Protein AF-A0A3D3DKR3-F1 (afdb_monomer_lite)

Foldseek 3Di:
DFDPAFLEEEEEEADPVVLVVVQVVQLVVLVVVCVVVDPPPLSVLANQAPDQEQEPPDDTDPSPVVPLVCLVHRYYYYYYLLQLLCLCVLNGPPDDNVCSVSSVLSLLASYEAEHEQVVSRPCSLLSVLVSQLVCVVVVVVHHHDYYYDYYHPDDPQVSSDDPSRHRPDPD

Secondary structure (DSSP, 8-state):
---SS-SEEEEEESSHHHHHHHHHHHHHHHHHHHHHSTT-HHHHHHHHH-SEEE-TT----HHHHTGGG-TTS-EEEEEEHHHHHHHHTT--TTS-GGGHHHHHHHHHSSEEEEE-SGGG-TTHHHHHHHHHHHHHHTTTT--S---EEE--SS--GGGG--SSSPPPP--

Sequence (171 aa):
PRHAWPRRLVYCLPLRTLVEQTQANVAAWLARIADECPGKAELNWLRERSPVILMGGEELEPAQRDWDLYPERPCIIIGTQDMLLSRALNRGYGMNRYRWPMHFGLLNNDALWVMDETQLMGVGVETSAQLDGFRHKASDSVVGSCPTWWMSATLEAERLATIDHPRPDPD

Structure (mmCIF, N/CA/C/O backbone):
data_AF-A0A3D3DKR3-F1
#
_entry.id   AF-A0A3D3DKR3-F1
#
loop_
_atom_site.group_PDB
_atom_site.id
_atom_site.type_symbol
_atom_site.label_atom_id
_atom_site.label_alt_id
_atom_site.label_comp_id
_atom_site.label_asym_id
_atom_site.label_entity_id
_atom_site.label_seq_id
_atom_site.pdbx_PDB_ins_code
_atom_site.Cartn_x
_atom_site.Cartn_y
_atom_site.Cartn_z
_atom_site.occupancy
_atom_site.B_iso_or_equiv
_atom_site.auth_seq_id
_atom_site.auth_comp_id
_atom_site.auth_asym_id
_atom_site.auth_atom_id
_atom_site.pdbx_PDB_model_num
ATOM 1 N N . PRO A 1 1 ? -13.227 -17.859 7.437 1.00 44.47 1 PRO A N 1
ATOM 2 C CA . PRO A 1 1 ? -13.773 -17.528 6.097 1.00 44.47 1 PRO A CA 1
ATOM 3 C C . PRO A 1 1 ? -12.806 -16.603 5.342 1.00 44.47 1 PRO A C 1
ATOM 5 O O . PRO A 1 1 ? -12.412 -15.579 5.893 1.00 44.47 1 PRO A O 1
ATOM 8 N N . ARG A 1 2 ? -12.363 -16.973 4.131 1.00 51.97 2 ARG A N 1
ATOM 9 C CA . ARG A 1 2 ? -11.664 -16.016 3.257 1.00 51.97 2 ARG A CA 1
ATOM 10 C C . ARG A 1 2 ? -12.716 -15.010 2.777 1.00 51.97 2 ARG A C 1
ATOM 12 O O . ARG A 1 2 ? -13.729 -15.428 2.223 1.00 51.97 2 ARG A O 1
ATOM 19 N N . HIS A 1 3 ? -12.536 -13.729 3.093 1.00 62.34 3 HIS A N 1
ATOM 20 C CA . HIS A 1 3 ? -13.397 -12.672 2.565 1.00 62.34 3 HIS A CA 1
ATOM 21 C C . HIS A 1 3 ? -13.146 -12.543 1.059 1.00 62.34 3 HIS A C 1
ATOM 23 O O . HIS A 1 3 ? -12.051 -12.850 0.595 1.00 62.34 3 HIS A O 1
ATOM 29 N N . ALA A 1 4 ? -14.157 -12.109 0.303 1.00 81.88 4 ALA A N 1
ATOM 30 C CA . ALA A 1 4 ? -14.024 -11.907 -1.142 1.00 81.88 4 ALA A CA 1
ATOM 31 C C . ALA A 1 4 ? -12.992 -10.819 -1.502 1.00 81.88 4 ALA A C 1
ATOM 33 O O . ALA A 1 4 ? -12.513 -10.789 -2.628 1.00 81.88 4 ALA A O 1
ATOM 34 N N . TRP A 1 5 ? -12.652 -9.952 -0.543 1.00 89.06 5 TRP A N 1
ATOM 35 C CA . TRP A 1 5 ? -11.737 -8.830 -0.717 1.00 89.06 5 TRP A CA 1
ATOM 36 C C . TRP A 1 5 ? -10.526 -8.928 0.219 1.00 89.06 5 TRP A C 1
ATOM 38 O O . TRP A 1 5 ? -10.687 -9.391 1.356 1.00 89.06 5 TRP A O 1
ATOM 48 N N . PRO A 1 6 ? -9.344 -8.461 -0.231 1.00 93.88 6 PRO A N 1
ATOM 49 C CA . PRO A 1 6 ? -8.156 -8.336 0.607 1.00 93.88 6 PRO A CA 1
ATOM 50 C C . PRO A 1 6 ? -8.377 -7.472 1.853 1.00 93.88 6 PRO A C 1
ATOM 52 O O . PRO A 1 6 ? -9.133 -6.501 1.820 1.00 93.88 6 PRO A O 1
ATOM 55 N N . ARG A 1 7 ? -7.665 -7.772 2.947 1.00 94.12 7 ARG A N 1
ATOM 56 C CA . ARG A 1 7 ? -7.712 -6.959 4.182 1.00 94.12 7 ARG A CA 1
ATOM 57 C C . ARG A 1 7 ? -7.028 -5.604 4.042 1.00 94.12 7 ARG A C 1
ATOM 59 O O . ARG A 1 7 ? -7.347 -4.681 4.792 1.00 94.12 7 ARG A O 1
ATOM 66 N N . ARG A 1 8 ? -6.056 -5.494 3.138 1.00 96.00 8 ARG A N 1
ATOM 67 C CA . ARG A 1 8 ? -5.296 -4.261 2.924 1.00 96.00 8 ARG A CA 1
ATOM 68 C C . ARG A 1 8 ? -5.646 -3.634 1.595 1.00 96.00 8 ARG A C 1
ATOM 70 O O . ARG A 1 8 ? -5.703 -4.326 0.586 1.00 96.00 8 ARG A O 1
ATOM 77 N N . LEU A 1 9 ? -5.804 -2.320 1.607 1.00 97.62 9 LEU A N 1
ATOM 78 C CA . LEU A 1 9 ? -5.866 -1.502 0.406 1.00 97.62 9 LEU A CA 1
ATOM 79 C C . LEU A 1 9 ? -4.614 -0.632 0.361 1.00 97.62 9 LEU A C 1
ATOM 81 O O . LEU A 1 9 ? -4.379 0.137 1.289 1.00 97.62 9 LEU A O 1
ATOM 85 N N . VAL A 1 10 ? -3.809 -0.776 -0.685 1.00 98.31 10 VAL A N 1
ATOM 86 C CA . VAL A 1 10 ? -2.527 -0.089 -0.847 1.00 98.31 10 VAL A CA 1
ATOM 87 C C . VAL A 1 10 ? -2.622 0.879 -2.022 1.00 98.31 10 VAL A C 1
ATOM 89 O O . VAL A 1 10 ? -2.606 0.449 -3.170 1.00 98.31 10 VAL A O 1
ATOM 92 N N . TYR A 1 11 ? -2.691 2.179 -1.742 1.00 98.06 11 TYR A N 1
ATOM 93 C CA . TYR A 1 11 ? -2.612 3.241 -2.744 1.00 98.06 11 TYR A CA 1
ATOM 94 C C . TYR A 1 11 ? -1.169 3.687 -2.938 1.00 98.06 11 TYR A C 1
ATOM 96 O O . TYR A 1 11 ? -0.562 4.306 -2.059 1.00 98.06 11 TYR A O 1
ATOM 104 N N . CYS A 1 12 ? -0.633 3.384 -4.112 1.00 98.00 12 CYS A N 1
ATOM 105 C CA . CYS A 1 12 ? 0.682 3.804 -4.546 1.00 98.00 12 CYS A CA 1
ATOM 106 C C . CYS A 1 12 ? 0.549 5.007 -5.474 1.00 98.00 12 CYS A C 1
ATOM 108 O O . CYS A 1 12 ? -0.101 4.917 -6.512 1.00 98.00 12 CYS A O 1
ATOM 110 N N . LEU A 1 13 ? 1.176 6.123 -5.098 1.00 97.06 13 LEU A N 1
ATOM 111 C CA . LEU A 1 13 ? 1.051 7.404 -5.791 1.00 97.06 13 LEU A CA 1
ATOM 112 C C . LEU A 1 13 ? 2.434 7.935 -6.215 1.00 97.06 13 LEU A C 1
ATOM 114 O O . LEU A 1 13 ? 3.426 7.735 -5.503 1.00 97.06 13 LEU A O 1
ATOM 118 N N . PRO A 1 14 ? 2.540 8.621 -7.367 1.00 94.62 14 PRO A N 1
ATOM 119 C CA . PRO A 1 14 ? 3.819 9.103 -7.888 1.00 94.62 14 PRO A CA 1
ATOM 120 C C . PRO A 1 14 ? 4.299 10.383 -7.195 1.00 94.62 14 PRO A C 1
ATOM 122 O O . PRO A 1 14 ? 5.500 10.648 -7.162 1.00 94.62 14 PRO A O 1
ATOM 125 N N . LEU A 1 15 ? 3.375 11.181 -6.647 1.00 94.06 15 LEU A N 1
ATOM 126 C CA . LEU A 1 15 ? 3.648 12.514 -6.111 1.00 94.06 15 LEU A CA 1
ATOM 127 C C . LEU A 1 15 ? 3.166 12.650 -4.667 1.00 94.06 15 LEU A C 1
ATOM 129 O O . LEU A 1 15 ? 2.093 12.173 -4.304 1.00 94.06 15 LEU A O 1
ATOM 133 N N . ARG A 1 16 ? 3.937 13.388 -3.865 1.00 93.94 16 ARG A N 1
ATOM 134 C CA . ARG A 1 16 ? 3.619 13.685 -2.459 1.00 93.94 16 ARG A CA 1
ATOM 135 C C . ARG A 1 16 ? 2.279 14.399 -2.284 1.00 93.94 16 ARG A C 1
ATOM 137 O O . ARG A 1 16 ? 1.495 14.038 -1.419 1.00 93.94 16 ARG A O 1
ATOM 144 N N . THR A 1 17 ? 1.998 15.378 -3.138 1.00 94.56 17 THR A N 1
ATOM 145 C CA . THR A 1 17 ? 0.751 16.154 -3.084 1.00 94.56 17 THR A CA 1
ATOM 146 C C . THR A 1 17 ? -0.481 15.275 -3.293 1.00 94.56 17 THR A C 1
ATOM 148 O O . THR A 1 17 ? -1.506 15.496 -2.657 1.00 94.56 17 THR A O 1
ATOM 151 N N . LEU A 1 18 ? -0.377 14.243 -4.138 1.00 95.19 18 LEU A N 1
ATOM 152 C CA . LEU A 1 18 ? -1.454 13.275 -4.337 1.00 95.19 18 LEU A CA 1
ATOM 153 C C . LEU A 1 18 ? -1.640 12.380 -3.107 1.00 95.19 18 LEU A C 1
ATOM 155 O O . LEU A 1 18 ? -2.776 12.063 -2.758 1.00 95.19 18 LEU A O 1
ATOM 159 N N . VAL A 1 19 ? -0.552 11.999 -2.426 1.00 95.88 19 VAL A N 1
ATOM 160 C CA . VAL A 1 19 ? -0.619 11.249 -1.157 1.00 95.88 19 VAL A CA 1
ATOM 161 C C . VAL A 1 19 ? -1.399 12.044 -0.115 1.00 95.88 19 VAL A C 1
ATOM 163 O O . VAL A 1 19 ? -2.362 11.523 0.440 1.00 95.88 19 VAL A O 1
ATOM 166 N N . GLU A 1 20 ? -1.042 13.311 0.091 1.00 95.19 20 GLU A N 1
ATOM 167 C CA . GLU A 1 20 ? -1.689 14.202 1.066 1.00 95.19 20 GLU A CA 1
ATOM 168 C C . GLU A 1 20 ? -3.183 14.407 0.752 1.00 95.19 20 GLU A C 1
ATOM 170 O O . GLU A 1 20 ? -4.040 14.325 1.636 1.00 95.19 20 GLU A O 1
ATOM 175 N N . GLN A 1 21 ? -3.527 14.611 -0.523 1.00 96.25 21 GLN A N 1
ATOM 176 C CA . GLN A 1 21 ? -4.920 14.735 -0.963 1.00 96.25 21 GLN A CA 1
ATOM 177 C C . GLN A 1 21 ? -5.713 13.441 -0.743 1.00 96.25 21 GLN A C 1
ATOM 179 O O . GLN A 1 21 ? -6.831 13.470 -0.222 1.00 96.25 21 GLN A O 1
ATOM 184 N N . THR A 1 22 ? -5.133 12.296 -1.107 1.00 96.88 22 THR A N 1
ATOM 185 C CA . THR A 1 22 ? -5.777 10.985 -0.948 1.00 96.88 22 THR A CA 1
ATOM 186 C C . THR A 1 22 ? -5.960 10.652 0.529 1.00 96.88 22 THR A C 1
ATOM 188 O O . THR A 1 22 ? -7.032 10.198 0.925 1.00 96.88 22 THR A O 1
ATOM 191 N N . GLN A 1 23 ? -4.967 10.953 1.369 1.00 96.25 23 GLN A N 1
ATOM 192 C CA . GLN A 1 23 ? -5.059 10.841 2.822 1.00 96.25 23 GLN A CA 1
ATOM 193 C C . GLN A 1 23 ? -6.234 11.644 3.377 1.00 96.25 23 GLN A C 1
ATOM 195 O O . GLN A 1 23 ? -7.050 11.087 4.113 1.00 96.25 23 GLN A O 1
ATOM 200 N N . ALA A 1 24 ? -6.331 12.930 3.026 1.00 96.88 24 ALA A N 1
ATOM 201 C CA . ALA A 1 24 ? -7.388 13.805 3.521 1.00 96.88 24 ALA A CA 1
ATOM 202 C C . ALA A 1 24 ? -8.781 13.283 3.135 1.00 96.88 24 ALA A C 1
ATOM 204 O O . ALA A 1 24 ? -9.683 13.225 3.975 1.00 96.88 24 ALA A O 1
ATOM 205 N N . ASN A 1 25 ? -8.940 12.835 1.887 1.00 98.06 25 ASN A N 1
ATOM 206 C CA . ASN A 1 25 ? -10.191 12.265 1.395 1.00 98.06 25 ASN A CA 1
ATOM 207 C C . ASN A 1 25 ? -10.552 10.962 2.119 1.00 98.06 25 ASN A C 1
ATOM 209 O O . ASN A 1 25 ? -11.661 10.839 2.637 1.00 98.06 25 ASN A O 1
ATOM 213 N N . VAL A 1 26 ? -9.616 10.013 2.214 1.00 97.81 26 VAL A N 1
ATOM 214 C CA . VAL A 1 26 ? -9.853 8.718 2.867 1.00 97.81 26 VAL A CA 1
ATOM 215 C C . VAL A 1 26 ? -10.175 8.898 4.349 1.00 97.81 26 VAL A C 1
ATOM 217 O O . VAL A 1 26 ? -11.126 8.288 4.833 1.00 97.81 26 VAL A O 1
ATOM 220 N N . ALA A 1 27 ? -9.451 9.761 5.066 1.00 96.69 27 ALA A N 1
ATOM 221 C CA . ALA A 1 27 ? -9.742 10.056 6.468 1.00 96.69 27 ALA A CA 1
ATOM 222 C C . ALA A 1 27 ? -11.155 10.641 6.644 1.00 96.69 27 ALA A C 1
ATOM 224 O O . ALA A 1 27 ? -11.910 10.198 7.512 1.00 96.69 27 ALA A O 1
ATOM 225 N N . ALA A 1 28 ? -11.551 11.582 5.778 1.00 98.12 28 ALA A N 1
ATOM 226 C CA . ALA A 1 28 ? -12.893 12.158 5.798 1.00 98.12 28 ALA A CA 1
ATOM 227 C C . ALA A 1 28 ? -13.983 11.116 5.497 1.00 98.12 28 ALA A C 1
ATOM 229 O O . ALA A 1 28 ? -15.032 11.117 6.144 1.00 98.12 28 ALA A O 1
ATOM 230 N N . TRP A 1 29 ? -13.752 10.212 4.542 1.00 98.06 29 TRP A N 1
ATOM 231 C CA . TRP A 1 29 ? -14.697 9.143 4.213 1.00 98.06 29 TRP A CA 1
ATOM 232 C C . TRP A 1 29 ? -14.833 8.126 5.344 1.00 98.06 29 TRP A C 1
ATOM 234 O O . TRP A 1 29 ? -15.955 7.758 5.686 1.00 98.06 29 TRP A O 1
ATOM 244 N N . LEU A 1 30 ? -13.721 7.717 5.962 1.00 97.38 30 LEU A N 1
ATOM 245 C CA . LEU A 1 30 ? -13.723 6.793 7.098 1.00 97.38 30 LEU A CA 1
ATOM 246 C C . LEU A 1 30 ? -14.462 7.373 8.308 1.00 97.38 30 LEU A C 1
ATOM 248 O O . LEU A 1 30 ? -15.216 6.652 8.958 1.00 97.38 30 LEU A O 1
ATOM 252 N N . ALA A 1 31 ? -14.290 8.667 8.592 1.00 96.75 31 ALA A N 1
ATOM 253 C CA . ALA A 1 31 ? -15.043 9.337 9.649 1.00 96.75 31 ALA A CA 1
ATOM 254 C C . ALA A 1 31 ? -16.552 9.315 9.357 1.00 96.75 31 ALA A C 1
ATOM 256 O O . ALA A 1 31 ? -17.327 8.818 10.170 1.00 96.75 31 ALA A O 1
ATOM 257 N N . ARG A 1 32 ? -16.958 9.757 8.158 1.00 97.62 32 ARG A N 1
ATOM 258 C CA . ARG A 1 32 ? -18.375 9.815 7.764 1.00 97.62 32 ARG A CA 1
ATOM 259 C C . ARG A 1 32 ? -19.049 8.448 7.787 1.00 97.62 32 ARG A C 1
ATOM 261 O O . ARG A 1 32 ? -20.118 8.311 8.369 1.00 97.62 32 ARG A O 1
ATOM 268 N N . ILE A 1 33 ? -18.424 7.426 7.200 1.00 97.06 33 ILE A N 1
ATOM 269 C CA . ILE A 1 33 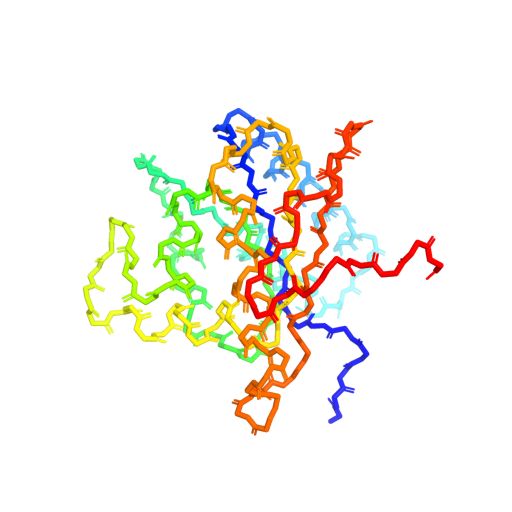? -19.033 6.091 7.143 1.00 97.06 33 ILE A CA 1
ATOM 270 C C . ILE A 1 33 ? -19.124 5.445 8.531 1.00 97.06 33 ILE A C 1
ATOM 272 O O . ILE A 1 33 ? -20.080 4.724 8.803 1.00 97.06 33 ILE A O 1
ATOM 276 N N . ALA A 1 34 ? -18.163 5.705 9.425 1.00 96.50 34 ALA A N 1
ATOM 277 C CA . ALA A 1 34 ? -18.221 5.221 10.802 1.00 96.50 34 ALA A CA 1
ATOM 278 C C . ALA A 1 34 ? -19.351 5.896 11.598 1.00 96.50 34 ALA A C 1
ATOM 280 O O . ALA A 1 34 ? -20.026 5.222 12.378 1.00 96.50 34 ALA A O 1
ATOM 281 N N . ASP A 1 35 ? -19.584 7.191 11.368 1.00 96.00 35 ASP A N 1
ATOM 282 C CA . ASP A 1 35 ? -20.671 7.944 12.000 1.00 96.00 35 ASP A CA 1
ATOM 283 C C . ASP A 1 35 ? -22.051 7.512 11.470 1.00 96.00 35 ASP A C 1
ATOM 285 O O . ASP A 1 35 ? -22.994 7.362 12.247 1.00 96.00 35 ASP A O 1
ATOM 289 N N . GLU A 1 36 ? -22.171 7.248 10.164 1.00 97.06 36 GLU A N 1
ATOM 290 C CA . GLU A 1 36 ? -23.406 6.758 9.532 1.00 97.06 36 GLU A CA 1
ATOM 291 C C . GLU A 1 36 ? -23.717 5.290 9.876 1.00 97.06 36 GLU A C 1
ATOM 293 O O . GLU A 1 36 ? -24.881 4.886 9.900 1.00 97.06 36 GLU A O 1
ATOM 298 N N . CYS A 1 37 ? -22.691 4.483 10.164 1.00 95.38 37 CYS A N 1
ATOM 299 C CA . CYS A 1 37 ? -22.813 3.064 10.503 1.00 95.38 37 CYS A CA 1
ATOM 300 C C . CYS A 1 37 ? -22.296 2.762 11.925 1.00 95.38 37 CYS A C 1
ATOM 302 O O . CYS A 1 37 ? -21.321 2.010 12.083 1.00 95.38 37 CYS A O 1
ATOM 304 N N . PRO A 1 38 ? -22.949 3.284 12.982 1.00 93.00 38 PRO A N 1
ATOM 305 C CA . PRO A 1 38 ? -22.475 3.119 14.350 1.00 93.00 38 PRO A CA 1
ATOM 306 C C . PRO A 1 38 ? -22.461 1.644 14.784 1.00 93.00 38 PRO A C 1
ATOM 308 O O . PRO A 1 38 ? -23.246 0.812 14.328 1.00 93.00 38 PRO A O 1
ATOM 311 N N . GLY A 1 39 ? -21.548 1.306 15.699 1.00 91.38 39 GLY A N 1
ATOM 312 C CA . GLY A 1 39 ? -21.414 -0.048 16.258 1.00 91.38 39 GLY A CA 1
ATOM 313 C C . GLY A 1 39 ? -20.630 -1.040 15.388 1.00 91.38 39 GLY A C 1
ATOM 314 O O . GLY A 1 39 ? -20.463 -2.198 15.773 1.00 91.38 39 GLY A O 1
ATOM 315 N N . LYS A 1 40 ? -20.099 -0.614 14.235 1.00 94.25 40 LYS A N 1
ATOM 316 C CA . LYS A 1 40 ? -19.219 -1.434 13.390 1.00 94.25 40 LYS A CA 1
ATOM 317 C C . LYS A 1 40 ? -17.766 -1.342 13.868 1.00 94.25 40 LYS A C 1
ATOM 319 O O . LYS A 1 40 ? -17.046 -0.408 13.531 1.00 94.25 40 LYS A O 1
ATOM 324 N N . ALA A 1 41 ? -17.322 -2.347 14.626 1.00 93.81 41 ALA A N 1
ATOM 325 C CA . ALA A 1 41 ? -15.981 -2.380 15.222 1.00 93.81 41 ALA A CA 1
ATOM 326 C C . ALA A 1 41 ? -14.835 -2.208 14.202 1.00 93.81 41 ALA A C 1
ATOM 328 O O . ALA A 1 41 ? -13.862 -1.521 14.494 1.00 93.81 41 ALA A O 1
ATOM 329 N N . GLU A 1 42 ? -14.951 -2.790 13.004 1.00 93.00 42 GLU A N 1
ATOM 330 C CA . GLU A 1 42 ? -13.932 -2.647 11.952 1.00 93.00 42 GLU A CA 1
ATOM 331 C C . GLU A 1 42 ? -13.890 -1.243 11.337 1.00 93.00 42 GLU A C 1
ATOM 333 O O . GLU A 1 42 ? -12.807 -0.760 11.019 1.00 93.00 42 GLU A O 1
ATOM 338 N N . LEU A 1 43 ? -15.032 -0.555 11.217 1.00 94.94 43 LEU A N 1
ATOM 339 C CA . LEU A 1 43 ? -15.053 0.833 10.740 1.00 94.94 43 LEU A CA 1
ATOM 340 C C . LEU A 1 43 ? -14.427 1.776 11.768 1.00 94.94 43 LEU A C 1
ATOM 342 O O . LEU A 1 43 ? -13.635 2.636 11.397 1.00 94.94 43 LEU A O 1
ATOM 346 N N . ASN A 1 44 ? -14.705 1.566 13.059 1.00 95.06 44 ASN A N 1
ATOM 347 C CA . ASN A 1 44 ? -14.045 2.316 14.132 1.00 95.06 44 ASN A CA 1
ATOM 348 C C . ASN A 1 44 ? -12.531 2.077 14.132 1.00 95.06 44 ASN A C 1
ATOM 350 O O . ASN A 1 44 ? -11.761 3.029 14.223 1.00 95.06 44 ASN A O 1
ATOM 354 N N . TRP A 1 45 ? -12.107 0.821 13.956 1.00 95.12 45 TRP A N 1
ATOM 355 C CA . TRP A 1 45 ? -10.695 0.472 13.817 1.00 95.12 45 TRP A CA 1
ATOM 356 C C . TRP A 1 45 ? -10.030 1.215 12.654 1.00 95.12 45 TRP A C 1
ATOM 358 O O . TRP A 1 45 ? -8.980 1.829 12.834 1.00 95.12 45 TRP A O 1
ATOM 368 N N . LEU A 1 46 ? -10.645 1.180 11.467 1.00 95.88 46 LEU A N 1
ATOM 369 C CA . LEU A 1 46 ? -10.128 1.877 10.292 1.00 95.88 46 LEU A CA 1
ATOM 370 C C . LEU A 1 46 ? -10.075 3.387 10.520 1.00 95.88 46 LEU A C 1
ATOM 372 O O . LEU A 1 46 ? -9.048 3.989 10.244 1.00 95.88 46 LEU A O 1
ATOM 376 N N . ARG A 1 47 ? -11.122 3.996 11.081 1.00 95.25 47 ARG A N 1
ATOM 377 C CA . ARG A 1 47 ? -11.141 5.430 11.408 1.00 95.25 47 ARG A CA 1
ATOM 378 C C . ARG A 1 47 ? -9.986 5.842 12.328 1.00 95.25 47 ARG A C 1
ATOM 380 O O . ARG A 1 47 ? -9.458 6.936 12.186 1.00 95.25 47 ARG A O 1
ATOM 387 N N . GLU A 1 48 ? -9.612 4.993 13.281 1.00 93.50 48 GLU A N 1
ATOM 388 C CA . GLU A 1 48 ? -8.585 5.305 14.285 1.00 93.50 48 GLU A CA 1
ATOM 389 C C . GLU A 1 48 ? -7.153 5.024 13.812 1.00 93.50 48 GLU A C 1
ATOM 391 O O . GLU A 1 48 ? -6.205 5.597 14.349 1.00 93.50 48 GLU A O 1
ATOM 396 N N . ARG A 1 49 ? -6.970 4.119 12.843 1.00 94.50 49 ARG A N 1
ATOM 397 C CA . ARG A 1 49 ? -5.642 3.612 12.448 1.00 94.50 49 ARG A CA 1
ATOM 398 C C . ARG A 1 49 ? -5.347 3.694 10.956 1.00 94.50 49 ARG A C 1
ATOM 400 O O . ARG A 1 49 ? -4.264 3.304 10.531 1.00 94.50 49 ARG A O 1
ATOM 407 N N . SER A 1 50 ? -6.287 4.164 10.149 1.00 95.12 50 SER A N 1
ATOM 408 C CA . SER A 1 50 ? -6.148 4.343 8.707 1.00 95.12 50 SER A CA 1
ATOM 409 C C . SER A 1 50 ? -6.628 5.741 8.287 1.00 95.12 50 SER A C 1
ATOM 411 O O . SER A 1 50 ? -7.508 6.308 8.929 1.00 95.12 50 SER A O 1
ATOM 413 N N . PRO A 1 51 ? -6.077 6.308 7.203 1.00 95.69 51 PRO A N 1
ATOM 414 C CA . PRO A 1 51 ? -5.010 5.743 6.378 1.00 95.69 51 PRO A CA 1
ATOM 415 C C . PRO A 1 51 ? -3.637 5.787 7.070 1.00 95.69 51 PRO A C 1
ATOM 417 O O . PRO A 1 51 ? -3.357 6.685 7.857 1.00 95.69 51 PRO A O 1
ATOM 420 N N . VAL A 1 52 ? -2.782 4.809 6.779 1.00 96.19 52 VAL A N 1
ATOM 421 C CA . VAL A 1 52 ? -1.362 4.796 7.158 1.00 96.19 52 VAL A CA 1
ATOM 422 C C . VAL A 1 52 ? -0.559 5.397 6.018 1.00 96.19 52 VAL A C 1
ATOM 424 O O . VAL A 1 52 ? -0.647 4.900 4.895 1.00 96.19 52 VAL A O 1
ATOM 427 N N . ILE A 1 53 ? 0.245 6.419 6.301 1.00 95.69 53 ILE A N 1
ATOM 428 C CA . ILE A 1 53 ? 1.022 7.120 5.277 1.00 95.69 53 ILE A CA 1
ATOM 429 C C . ILE A 1 53 ? 2.479 6.661 5.230 1.00 95.69 53 ILE A C 1
ATOM 431 O O . ILE A 1 53 ? 3.237 6.775 6.189 1.00 95.69 53 ILE A O 1
ATOM 435 N N . LEU A 1 54 ? 2.894 6.122 4.087 1.00 94.00 54 LEU A N 1
ATOM 436 C CA . LEU A 1 54 ? 4.274 5.731 3.825 1.00 94.00 54 LEU A CA 1
ATOM 437 C C . LEU A 1 54 ? 4.883 6.701 2.814 1.00 94.00 54 LEU A C 1
ATOM 439 O O . LEU A 1 54 ? 4.936 6.425 1.617 1.00 94.00 54 LEU A O 1
ATOM 443 N N . MET A 1 55 ? 5.358 7.839 3.309 1.00 91.44 55 MET A N 1
ATOM 444 C CA . MET A 1 55 ? 6.004 8.881 2.516 1.00 91.44 55 MET A CA 1
ATOM 445 C C . MET A 1 55 ? 7.289 9.346 3.218 1.00 91.44 55 MET A C 1
ATOM 447 O O . MET A 1 55 ? 7.352 9.438 4.442 1.00 91.44 55 MET A O 1
ATOM 451 N N . GLY A 1 56 ? 8.363 9.585 2.459 1.00 83.38 56 GLY A N 1
ATOM 452 C CA . GLY A 1 56 ? 9.652 9.977 3.041 1.00 83.38 56 GLY A CA 1
ATOM 453 C C . GLY A 1 56 ? 9.565 11.295 3.822 1.00 83.38 56 GLY A C 1
ATOM 454 O O . GLY A 1 56 ? 8.916 12.235 3.375 1.00 83.38 56 GLY A O 1
ATOM 455 N N . GLY A 1 57 ? 10.229 11.386 4.976 1.00 78.06 57 GLY A N 1
ATOM 456 C CA . GLY A 1 57 ? 10.249 12.609 5.792 1.00 78.06 57 GLY A CA 1
ATOM 457 C C . GLY A 1 57 ? 8.937 12.938 6.510 1.00 78.06 57 GLY A C 1
ATOM 458 O O . GLY A 1 57 ? 8.844 14.003 7.109 1.00 78.06 57 GLY A O 1
ATOM 459 N N . GLU A 1 58 ? 7.940 12.055 6.457 1.00 75.50 58 GLU A N 1
ATOM 460 C CA . GLU A 1 58 ? 6.720 12.176 7.249 1.00 75.50 58 GLU A CA 1
ATOM 461 C C . GLU A 1 58 ? 6.849 11.379 8.550 1.00 75.50 58 GLU A C 1
ATOM 463 O O . GLU A 1 58 ? 7.270 10.217 8.551 1.00 75.50 58 GLU A O 1
ATOM 468 N N . GLU A 1 59 ? 6.495 12.012 9.667 1.00 68.81 59 GLU A N 1
ATOM 469 C CA . GLU A 1 59 ? 6.354 11.331 10.948 1.00 68.81 59 GLU A CA 1
ATOM 470 C C . GLU A 1 59 ? 4.918 10.839 11.089 1.00 68.81 59 GLU A C 1
ATOM 472 O O . GLU A 1 59 ? 3.974 11.620 11.143 1.00 68.81 59 GLU A O 1
ATOM 477 N N . LEU A 1 60 ? 4.759 9.520 11.141 1.00 71.81 60 LEU A N 1
ATOM 478 C CA . LEU A 1 60 ? 3.470 8.902 11.413 1.00 71.81 60 LEU A CA 1
ATOM 479 C C . LEU A 1 60 ? 3.078 9.078 12.879 1.00 71.81 60 LEU A C 1
ATOM 481 O O . LEU A 1 60 ? 3.907 8.886 13.777 1.00 71.81 60 LEU A O 1
ATOM 485 N N . GLU A 1 61 ? 1.785 9.293 13.118 1.00 72.31 61 GLU A N 1
ATOM 486 C CA . GLU A 1 61 ? 1.226 9.226 14.464 1.00 72.31 61 GLU A CA 1
ATOM 487 C C . GLU A 1 61 ? 1.476 7.839 15.084 1.00 72.31 61 GLU A C 1
ATOM 489 O O . GLU A 1 61 ? 1.444 6.822 14.374 1.00 72.31 61 GLU A O 1
ATOM 494 N N . PRO A 1 62 ? 1.681 7.738 16.412 1.00 69.12 62 PRO A N 1
ATOM 495 C CA . PRO A 1 62 ? 1.970 6.467 17.078 1.00 69.12 62 PRO A CA 1
ATOM 496 C C . PRO A 1 62 ? 0.972 5.351 16.737 1.00 69.12 62 PRO A C 1
ATOM 498 O O . PRO A 1 62 ? 1.368 4.206 16.537 1.00 69.12 62 PRO A O 1
ATOM 501 N N . ALA A 1 63 ? -0.314 5.687 16.596 1.00 67.69 63 ALA A N 1
ATOM 502 C CA . ALA A 1 63 ? -1.365 4.727 16.262 1.00 67.69 63 ALA A CA 1
ATOM 503 C C . ALA A 1 63 ? -1.237 4.122 14.848 1.00 67.69 63 ALA A C 1
ATOM 505 O O . ALA A 1 63 ? -1.656 2.980 14.640 1.00 67.69 63 ALA A O 1
ATOM 506 N N . GLN A 1 64 ? -0.650 4.866 13.903 1.00 77.00 64 GLN A N 1
ATOM 507 C CA . GLN A 1 64 ? -0.456 4.481 12.499 1.00 77.00 64 GLN A CA 1
ATOM 508 C C . GLN A 1 64 ? 0.918 3.836 12.252 1.00 77.00 64 GLN A C 1
ATOM 510 O O . GLN A 1 64 ? 1.075 3.047 11.320 1.00 77.00 64 GLN A O 1
ATOM 515 N N . ARG A 1 65 ? 1.918 4.129 13.097 1.00 78.62 65 ARG A N 1
ATOM 516 C CA . ARG A 1 65 ? 3.284 3.568 13.005 1.00 78.62 65 ARG A CA 1
ATOM 517 C C . ARG A 1 65 ? 3.344 2.048 13.117 1.00 78.62 65 ARG A C 1
ATOM 519 O O . ARG A 1 65 ? 4.226 1.428 12.525 1.00 78.62 65 ARG A O 1
ATOM 526 N N . ASP A 1 66 ? 2.413 1.476 13.865 1.00 84.69 66 ASP A N 1
ATOM 527 C CA . ASP A 1 66 ? 2.423 0.073 14.277 1.00 84.69 66 ASP A CA 1
ATOM 528 C C . ASP A 1 66 ? 1.356 -0.757 13.547 1.00 84.69 66 ASP A C 1
ATOM 530 O O . ASP A 1 66 ? 0.811 -1.726 14.075 1.00 84.69 66 ASP A O 1
ATOM 534 N N . TRP A 1 67 ? 1.030 -0.371 12.313 1.00 90.31 67 TRP A N 1
ATOM 535 C CA . TRP A 1 67 ? 0.068 -1.088 11.473 1.00 90.31 67 TRP A CA 1
ATOM 536 C C . TRP A 1 67 ? 0.479 -2.542 11.187 1.00 90.31 67 TRP A C 1
ATOM 538 O O . TRP A 1 67 ? -0.377 -3.404 10.993 1.00 90.31 67 TRP A O 1
ATOM 548 N N . ASP A 1 68 ? 1.782 -2.825 11.177 1.00 91.56 68 ASP A N 1
ATOM 549 C CA . ASP A 1 68 ? 2.355 -4.157 10.974 1.00 91.56 68 ASP A CA 1
ATOM 550 C C . ASP A 1 68 ? 2.254 -5.059 12.217 1.00 91.56 68 ASP A C 1
ATOM 552 O O . ASP A 1 68 ? 2.463 -6.267 12.098 1.00 91.56 68 ASP A O 1
ATOM 556 N N . LEU A 1 69 ? 1.888 -4.511 13.385 1.00 93.25 69 LEU A N 1
ATOM 557 C CA . LEU A 1 69 ? 1.612 -5.291 14.598 1.00 93.25 69 LEU A CA 1
ATOM 558 C C . LEU A 1 69 ? 0.244 -5.982 14.572 1.00 93.25 69 LEU A C 1
ATOM 560 O O . LEU A 1 69 ? 0.021 -6.897 15.361 1.00 93.25 69 LEU A O 1
ATOM 564 N N . TYR A 1 70 ? -0.656 -5.563 13.679 1.00 93.62 70 TYR A N 1
ATOM 565 C CA . TYR A 1 70 ? -2.027 -6.075 13.592 1.00 93.62 70 TYR A CA 1
ATOM 566 C C . TYR A 1 70 ? -2.309 -6.676 12.207 1.00 93.62 70 TYR A C 1
ATOM 568 O O . TYR A 1 70 ? -3.153 -6.169 11.457 1.00 93.62 70 TYR A O 1
ATOM 576 N N . PRO A 1 71 ? -1.587 -7.745 11.813 1.00 92.56 71 PRO A N 1
ATOM 577 C CA . PRO A 1 71 ? -1.704 -8.344 10.490 1.00 92.56 71 PRO A CA 1
ATOM 578 C C . PRO A 1 71 ? -3.109 -8.896 10.179 1.00 92.56 71 PRO A C 1
ATOM 580 O O . PRO A 1 71 ? -3.489 -9.028 9.014 1.00 92.56 71 PRO A O 1
ATOM 583 N N . GLU A 1 72 ? -3.891 -9.207 11.204 1.00 92.31 72 GLU A N 1
ATOM 584 C CA . GLU A 1 72 ? -5.248 -9.734 11.116 1.00 92.31 72 GLU A CA 1
ATOM 585 C C . GLU A 1 72 ? -6.322 -8.662 10.879 1.00 92.31 72 GLU A C 1
ATOM 587 O O . GLU A 1 72 ? -7.456 -9.005 10.535 1.00 92.31 72 GLU A O 1
ATOM 592 N N . ARG A 1 73 ? -5.985 -7.379 11.066 1.00 94.12 73 ARG A N 1
ATOM 593 C CA . ARG A 1 73 ? -6.924 -6.256 10.977 1.00 94.12 73 ARG A CA 1
ATOM 594 C C . ARG A 1 73 ? -6.886 -5.581 9.603 1.00 94.12 73 ARG A C 1
ATOM 596 O O . ARG A 1 73 ? -5.829 -5.558 8.966 1.00 94.12 73 ARG A O 1
ATOM 603 N N . PRO A 1 74 ? -8.014 -5.009 9.141 1.00 94.88 74 PRO A N 1
ATOM 604 C CA . PRO A 1 74 ? -8.031 -4.263 7.894 1.00 94.88 74 PRO A CA 1
ATOM 605 C C . PRO A 1 74 ? -7.222 -2.967 8.023 1.00 94.88 74 PRO A C 1
ATOM 607 O O . PRO A 1 74 ? -7.127 -2.385 9.109 1.00 94.88 74 PRO A O 1
ATOM 610 N N . CYS A 1 75 ? -6.629 -2.522 6.915 1.00 96.19 75 CYS A N 1
ATOM 611 C CA . CYS A 1 75 ? -5.806 -1.314 6.886 1.00 96.19 75 CYS A CA 1
ATOM 612 C C . CYS A 1 75 ? -5.801 -0.677 5.491 1.00 96.19 75 CYS A C 1
ATOM 614 O O . CYS A 1 75 ? -5.658 -1.379 4.488 1.00 96.19 75 CYS A O 1
ATOM 616 N N . ILE A 1 76 ? -5.913 0.651 5.430 1.00 97.75 76 ILE A N 1
ATOM 617 C CA . ILE A 1 76 ? -5.677 1.420 4.203 1.00 97.75 76 ILE A CA 1
ATOM 618 C C . ILE A 1 76 ? -4.295 2.058 4.310 1.00 97.75 76 ILE A C 1
ATOM 620 O O . ILE A 1 76 ? -4.031 2.814 5.241 1.00 97.75 76 ILE A O 1
ATOM 624 N N . ILE A 1 77 ? -3.419 1.751 3.361 1.00 97.81 77 ILE A N 1
ATOM 625 C CA . ILE A 1 77 ? -2.043 2.236 3.288 1.00 97.81 77 ILE A CA 1
ATOM 626 C C . ILE A 1 77 ? -1.941 3.129 2.057 1.00 97.81 77 ILE A C 1
ATOM 628 O O . ILE A 1 77 ? -2.314 2.716 0.965 1.00 97.81 77 ILE A O 1
ATOM 632 N N . ILE A 1 78 ? -1.433 4.342 2.221 1.00 98.06 78 ILE A N 1
ATOM 633 C CA . ILE A 1 78 ? -1.229 5.302 1.135 1.00 98.06 78 ILE A CA 1
ATOM 634 C C . ILE A 1 78 ? 0.237 5.701 1.167 1.00 98.06 78 ILE A C 1
ATOM 636 O O . ILE A 1 78 ? 0.788 5.951 2.234 1.00 98.06 78 ILE A O 1
ATOM 640 N N . GLY A 1 79 ? 0.910 5.750 0.029 1.00 96.62 79 GLY A N 1
ATOM 641 C CA . GLY A 1 79 ? 2.317 6.111 0.036 1.00 96.62 79 GLY A CA 1
ATOM 642 C C . GLY A 1 79 ? 2.870 6.458 -1.323 1.00 96.62 79 GLY A C 1
ATOM 643 O O . GLY A 1 79 ? 2.234 6.265 -2.360 1.00 96.62 79 GLY A O 1
ATOM 644 N N . THR A 1 80 ? 4.095 6.965 -1.297 1.00 95.81 80 THR A N 1
ATOM 645 C CA . THR A 1 80 ? 4.845 7.220 -2.519 1.00 95.81 80 THR A CA 1
ATOM 646 C C . THR A 1 80 ? 5.402 5.916 -3.082 1.00 95.81 80 THR A C 1
ATOM 648 O O . THR A 1 80 ? 5.689 4.963 -2.347 1.00 95.81 80 THR A O 1
ATOM 651 N N . GLN A 1 81 ? 5.580 5.868 -4.402 1.00 94.81 81 GLN A N 1
ATOM 652 C CA . GLN A 1 81 ? 6.083 4.677 -5.090 1.00 94.81 81 GLN A CA 1
ATOM 653 C C . GLN A 1 81 ? 7.420 4.150 -4.556 1.00 94.81 81 GLN A C 1
ATOM 655 O O . GLN A 1 81 ? 7.591 2.943 -4.405 1.00 94.81 81 GLN A O 1
ATOM 660 N N . ASP A 1 82 ? 8.354 5.031 -4.204 1.00 93.38 82 ASP A N 1
ATOM 661 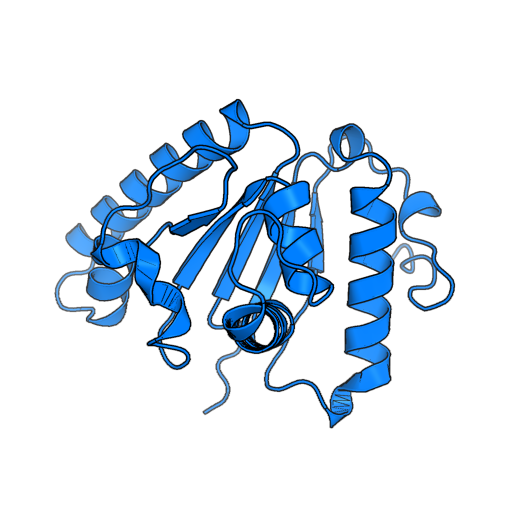C CA . ASP A 1 82 ? 9.658 4.663 -3.657 1.00 93.38 82 ASP A CA 1
ATOM 662 C C . ASP A 1 82 ? 9.515 4.012 -2.278 1.00 93.38 82 ASP A C 1
ATOM 664 O O . ASP A 1 82 ? 10.158 3.001 -1.988 1.00 93.38 82 ASP A O 1
ATOM 668 N N . MET A 1 83 ? 8.616 4.525 -1.439 1.00 95.25 83 MET A N 1
ATOM 669 C CA . MET A 1 83 ? 8.368 3.980 -0.111 1.00 95.25 83 MET A CA 1
ATOM 670 C C . MET A 1 83 ? 7.661 2.628 -0.189 1.00 95.25 83 MET A C 1
ATOM 672 O O . MET A 1 83 ? 8.052 1.695 0.516 1.00 95.25 83 MET A O 1
ATOM 676 N N . LEU A 1 84 ? 6.651 2.491 -1.041 1.00 97.19 84 LEU A N 1
ATOM 677 C CA . LEU A 1 84 ? 5.860 1.269 -1.134 1.00 97.19 84 LEU A CA 1
ATOM 678 C C . LEU A 1 84 ? 6.577 0.152 -1.893 1.00 97.19 84 LEU A C 1
ATOM 680 O O . LEU A 1 84 ? 6.719 -0.949 -1.355 1.00 97.19 84 LEU A O 1
ATOM 684 N N . LEU A 1 85 ? 7.093 0.420 -3.095 1.00 97.06 85 LEU A N 1
ATOM 685 C CA . LEU A 1 85 ? 7.733 -0.612 -3.915 1.00 97.06 85 LEU A CA 1
ATOM 686 C C . LEU A 1 85 ? 9.028 -1.117 -3.276 1.00 97.06 85 LEU A C 1
ATOM 688 O O . LEU A 1 85 ? 9.285 -2.317 -3.289 1.00 97.06 85 LEU A O 1
ATOM 692 N N . SER A 1 86 ? 9.813 -0.251 -2.625 1.00 96.56 86 SER A N 1
ATOM 693 C CA . SER A 1 86 ? 11.016 -0.699 -1.906 1.00 96.56 86 SER A CA 1
ATOM 694 C C . SER A 1 86 ? 10.687 -1.701 -0.794 1.00 96.56 86 SER A C 1
ATOM 696 O O . SER A 1 86 ? 11.400 -2.688 -0.604 1.00 96.56 86 SER A O 1
ATOM 698 N N . ARG A 1 87 ? 9.574 -1.500 -0.079 1.00 96.81 87 ARG A N 1
ATOM 699 C CA . ARG A 1 87 ? 9.081 -2.426 0.951 1.00 96.81 87 ARG A CA 1
ATOM 700 C C . ARG A 1 87 ? 8.559 -3.720 0.333 1.00 96.81 87 ARG A C 1
ATOM 702 O O . ARG A 1 87 ? 8.893 -4.796 0.826 1.00 96.81 87 ARG A O 1
ATOM 709 N N . ALA A 1 88 ? 7.830 -3.622 -0.777 1.00 97.31 88 ALA A N 1
ATOM 710 C CA . ALA A 1 88 ? 7.361 -4.773 -1.547 1.00 97.31 88 ALA A CA 1
ATOM 711 C C . ALA A 1 88 ? 8.502 -5.587 -2.186 1.00 97.31 88 ALA A C 1
ATOM 713 O O . ALA A 1 88 ? 8.311 -6.763 -2.471 1.00 97.31 88 ALA A O 1
ATOM 714 N N . LEU A 1 89 ? 9.693 -4.998 -2.345 1.00 96.81 89 LEU A N 1
ATOM 715 C CA . LEU A 1 89 ? 10.930 -5.645 -2.806 1.00 96.81 89 LEU A CA 1
ATOM 716 C C . LEU A 1 89 ? 11.840 -6.128 -1.660 1.00 96.81 89 LEU A C 1
ATOM 718 O O . LEU A 1 89 ? 12.996 -6.483 -1.892 1.00 96.81 89 LEU A O 1
ATOM 722 N N . ASN A 1 90 ? 11.354 -6.128 -0.414 1.00 96.56 90 ASN A N 1
ATOM 723 C CA . ASN A 1 90 ? 12.124 -6.517 0.774 1.00 96.56 90 ASN A CA 1
ATOM 724 C C . ASN A 1 90 ? 13.393 -5.663 0.994 1.00 96.56 90 ASN A C 1
ATOM 726 O O . ASN A 1 90 ? 14.409 -6.135 1.506 1.00 96.56 90 ASN A O 1
ATOM 730 N N . ARG A 1 91 ? 13.347 -4.394 0.578 1.00 96.00 91 ARG A N 1
ATOM 731 C CA . ARG A 1 91 ? 14.427 -3.400 0.685 1.00 96.00 91 ARG A CA 1
ATOM 732 C C . ARG A 1 91 ? 13.874 -2.045 1.111 1.00 96.00 91 ARG A C 1
ATOM 734 O O . ARG A 1 91 ? 14.197 -1.021 0.520 1.00 96.00 91 ARG A O 1
ATOM 741 N N . GLY A 1 92 ? 13.012 -2.050 2.127 1.00 92.81 92 GLY A N 1
ATOM 742 C CA . GLY A 1 92 ? 12.227 -0.882 2.510 1.00 92.81 92 GLY A CA 1
ATOM 743 C C . GLY A 1 92 ? 13.074 0.367 2.761 1.00 92.81 92 GLY A C 1
ATOM 744 O O . GLY A 1 92 ? 13.936 0.387 3.645 1.00 92.81 92 GLY A O 1
ATOM 745 N N . TYR A 1 93 ? 12.793 1.417 1.991 1.00 90.31 93 TYR A N 1
ATOM 746 C CA . TYR A 1 93 ? 13.462 2.706 2.094 1.00 90.31 93 TYR A CA 1
ATOM 747 C C . TYR A 1 93 ? 13.088 3.416 3.403 1.00 90.31 93 TYR A C 1
ATOM 749 O O . TYR A 1 93 ? 11.921 3.432 3.813 1.00 90.31 93 TYR A O 1
ATOM 757 N N . GLY A 1 94 ? 14.090 3.979 4.085 1.00 85.62 94 GLY A N 1
ATOM 758 C CA . GLY A 1 94 ? 13.893 4.706 5.343 1.00 85.62 94 GLY A CA 1
ATOM 759 C C . GLY A 1 94 ? 13.404 3.847 6.517 1.00 85.62 94 GLY A C 1
ATOM 760 O O . GLY A 1 94 ? 12.825 4.386 7.453 1.00 85.62 94 GLY A O 1
ATOM 761 N N . MET A 1 95 ? 13.595 2.520 6.490 1.00 88.25 95 MET A N 1
ATOM 762 C CA . MET A 1 95 ? 13.212 1.638 7.601 1.00 88.25 95 MET A CA 1
ATOM 763 C C . MET A 1 95 ? 14.320 0.663 8.004 1.00 88.25 95 MET A C 1
ATOM 765 O O . MET A 1 95 ? 15.204 0.316 7.221 1.00 88.25 95 MET A O 1
ATOM 769 N N . ASN A 1 96 ? 14.246 0.188 9.248 1.00 89.44 96 ASN A N 1
ATOM 770 C CA . ASN A 1 96 ? 15.177 -0.800 9.777 1.00 89.44 96 ASN A CA 1
ATOM 771 C C . ASN A 1 96 ? 15.060 -2.132 9.014 1.00 89.44 96 ASN A C 1
ATOM 773 O O . ASN A 1 96 ? 13.959 -2.665 8.858 1.00 89.44 96 ASN A O 1
ATOM 777 N N . ARG A 1 97 ? 16.208 -2.705 8.626 1.00 93.06 97 ARG A N 1
ATOM 778 C CA . ARG A 1 97 ? 16.311 -4.004 7.943 1.00 93.06 97 ARG A CA 1
ATOM 779 C C . ARG A 1 97 ? 15.581 -5.149 8.645 1.00 93.06 97 ARG A C 1
ATOM 781 O O . ARG A 1 97 ? 15.085 -6.044 7.974 1.00 93.06 97 ARG A O 1
ATOM 788 N N . TYR A 1 98 ? 15.467 -5.113 9.975 1.00 93.19 98 TYR A N 1
ATOM 789 C CA . TYR A 1 98 ? 14.762 -6.153 10.732 1.00 93.19 98 TYR A CA 1
ATOM 790 C C . TYR A 1 98 ? 13.246 -6.155 10.486 1.00 93.19 98 TYR A C 1
ATOM 792 O O . TYR A 1 98 ? 12.606 -7.182 10.676 1.00 93.19 98 TYR A O 1
ATOM 800 N N . ARG A 1 99 ? 12.670 -5.033 10.029 1.00 92.19 99 ARG A N 1
ATOM 801 C CA . ARG A 1 99 ? 11.248 -4.936 9.663 1.00 92.19 99 ARG A CA 1
ATOM 802 C C . ARG A 1 99 ? 10.995 -5.170 8.172 1.00 92.19 99 ARG A C 1
ATOM 804 O O . ARG A 1 99 ? 9.833 -5.249 7.781 1.00 92.19 99 ARG A O 1
ATOM 811 N N . TRP A 1 100 ? 12.032 -5.299 7.332 1.00 95.06 100 TRP A N 1
ATOM 812 C CA . TRP A 1 100 ? 11.841 -5.536 5.893 1.00 95.06 100 TRP A CA 1
ATOM 813 C C . TRP A 1 100 ? 10.990 -6.779 5.609 1.00 95.06 100 TRP A C 1
ATOM 815 O O . TRP A 1 100 ? 10.011 -6.625 4.880 1.00 95.06 100 TRP A O 1
ATOM 825 N N . PRO A 1 101 ? 11.243 -7.954 6.230 1.00 95.44 101 PRO A N 1
ATOM 826 C CA . PRO A 1 101 ? 10.446 -9.145 5.945 1.00 95.44 101 PRO A CA 1
ATOM 827 C C . PRO A 1 101 ? 8.976 -8.987 6.345 1.00 95.44 101 PRO A C 1
ATOM 829 O O . PRO A 1 101 ? 8.098 -9.504 5.660 1.00 95.44 101 PRO A O 1
ATOM 832 N N . MET A 1 102 ? 8.702 -8.232 7.417 1.00 94.81 102 MET A N 1
ATOM 833 C CA . MET A 1 102 ? 7.338 -7.955 7.879 1.00 94.81 102 MET A CA 1
ATOM 834 C C . MET A 1 102 ? 6.570 -7.146 6.835 1.00 94.81 102 MET A C 1
ATOM 836 O O . MET A 1 102 ? 5.527 -7.581 6.359 1.00 94.81 102 MET A O 1
ATOM 840 N N . HIS A 1 103 ? 7.112 -5.999 6.418 1.00 95.75 103 HIS A N 1
ATOM 841 C CA . HIS A 1 103 ? 6.456 -5.162 5.412 1.00 95.75 103 HIS A CA 1
ATOM 842 C C . HIS A 1 103 ? 6.371 -5.872 4.056 1.00 95.75 103 HIS A C 1
ATOM 844 O O . HIS A 1 103 ? 5.333 -5.798 3.407 1.00 95.75 103 HIS A O 1
ATOM 850 N N . PHE A 1 104 ? 7.422 -6.591 3.651 1.00 96.50 104 PHE A N 1
ATOM 851 C CA . PHE A 1 104 ? 7.424 -7.404 2.435 1.00 96.50 104 PH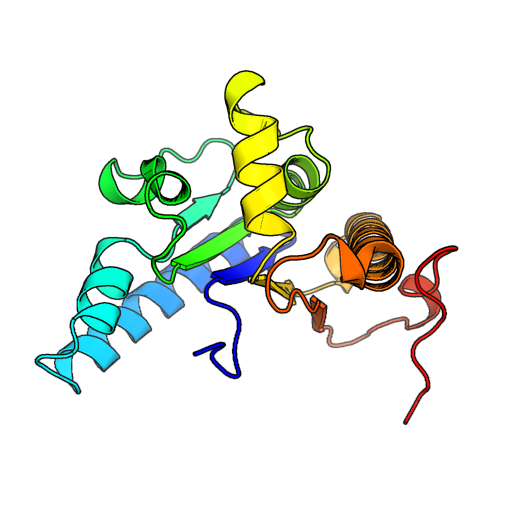E A CA 1
ATOM 852 C C . PHE A 1 104 ? 6.292 -8.434 2.440 1.00 96.50 104 PHE A C 1
ATOM 854 O O . PHE A 1 104 ? 5.558 -8.541 1.458 1.00 96.50 104 PHE A O 1
ATOM 861 N N . GLY A 1 105 ? 6.128 -9.160 3.550 1.00 95.50 105 GLY A N 1
ATOM 862 C CA . GLY A 1 105 ? 5.057 -10.132 3.721 1.00 95.50 105 GLY A CA 1
ATOM 863 C C . GLY A 1 105 ? 3.682 -9.475 3.650 1.00 95.50 105 GLY A C 1
ATOM 864 O O . GLY A 1 105 ? 2.856 -9.882 2.840 1.00 95.50 105 GLY A O 1
ATOM 865 N N . LEU A 1 106 ? 3.443 -8.424 4.434 1.00 95.88 106 LEU A N 1
ATOM 866 C CA . LEU A 1 106 ? 2.129 -7.775 4.511 1.00 95.88 106 LEU A CA 1
ATOM 867 C C . LEU A 1 106 ? 1.711 -7.061 3.225 1.00 95.88 106 LEU A C 1
ATOM 869 O O . LEU A 1 106 ? 0.521 -6.942 2.957 1.00 95.88 106 LEU A O 1
ATOM 873 N N . LEU A 1 107 ? 2.673 -6.578 2.442 1.00 96.75 107 LEU A N 1
ATOM 874 C CA . LEU A 1 107 ? 2.409 -5.905 1.175 1.00 96.75 107 LEU A CA 1
ATOM 875 C C . LEU A 1 107 ? 2.269 -6.872 -0.005 1.00 96.75 107 LEU A C 1
ATOM 877 O O . LEU A 1 107 ? 1.706 -6.489 -1.020 1.00 96.75 107 LEU A O 1
ATOM 881 N N . ASN A 1 108 ? 2.752 -8.111 0.100 1.00 96.25 108 ASN A N 1
ATOM 882 C CA . ASN A 1 108 ? 2.603 -9.113 -0.962 1.00 96.25 108 ASN A CA 1
ATOM 883 C C . ASN A 1 108 ? 1.534 -10.175 -0.662 1.00 96.25 108 ASN A C 1
ATOM 885 O O . ASN A 1 108 ? 1.311 -11.048 -1.497 1.00 96.25 108 ASN A O 1
ATOM 889 N N . ASN A 1 109 ? 0.858 -10.097 0.487 1.00 94.50 109 ASN A N 1
ATOM 890 C CA . ASN A 1 109 ? -0.164 -11.051 0.908 1.00 94.50 109 ASN A CA 1
ATOM 891 C C . ASN A 1 109 ? -1.426 -10.324 1.377 1.00 94.50 109 ASN A C 1
ATOM 893 O O . ASN A 1 109 ? -1.347 -9.380 2.162 1.00 94.50 109 ASN A O 1
ATOM 897 N N . ASP A 1 110 ? -2.586 -10.817 0.941 1.00 94.62 110 ASP A N 1
ATOM 898 C CA . ASP A 1 110 ? -3.905 -10.317 1.347 1.00 94.62 110 ASP A CA 1
ATOM 899 C C . ASP A 1 110 ? -4.047 -8.782 1.223 1.00 94.62 110 ASP A C 1
ATOM 901 O O . ASP A 1 110 ? -4.589 -8.111 2.112 1.00 94.62 110 ASP A O 1
ATOM 905 N N . ALA A 1 111 ? -3.542 -8.227 0.111 1.00 96.00 111 ALA A N 1
ATOM 906 C CA . ALA A 1 111 ? -3.515 -6.794 -0.183 1.00 96.00 111 ALA A CA 1
ATOM 907 C C . ALA A 1 111 ? -3.956 -6.473 -1.623 1.00 96.00 111 ALA A C 1
ATOM 909 O O . ALA A 1 111 ? -3.412 -7.010 -2.577 1.00 96.00 111 ALA A O 1
ATOM 910 N N . LEU A 1 112 ? -4.904 -5.555 -1.800 1.00 97.00 112 LEU A N 1
ATOM 911 C CA . LEU A 1 112 ? -5.207 -4.958 -3.101 1.00 97.00 112 LEU A CA 1
ATOM 912 C C . LEU A 1 112 ? -4.272 -3.770 -3.326 1.00 97.00 112 LEU A C 1
ATOM 914 O O . LEU A 1 112 ? -4.300 -2.817 -2.547 1.00 97.00 112 LEU A O 1
ATOM 918 N N . TRP A 1 113 ? -3.486 -3.812 -4.396 1.00 98.06 113 TRP A N 1
ATOM 919 C CA . TRP A 1 113 ? -2.681 -2.679 -4.836 1.00 98.06 113 TRP A CA 1
ATOM 920 C C . TRP A 1 113 ? -3.430 -1.831 -5.850 1.00 98.06 113 TRP A C 1
ATOM 922 O O . TRP A 1 113 ? -4.001 -2.352 -6.803 1.00 98.06 113 TRP A O 1
ATOM 932 N N . VAL A 1 114 ? -3.360 -0.519 -5.674 1.00 97.88 114 VAL A N 1
ATOM 933 C CA . VAL A 1 114 ? -3.806 0.476 -6.641 1.00 97.88 114 VAL A CA 1
ATOM 934 C C . VAL A 1 114 ? -2.604 1.345 -6.982 1.00 97.88 114 VAL A C 1
ATOM 936 O O . VAL A 1 114 ? -2.121 2.115 -6.153 1.00 97.88 114 VAL A O 1
ATOM 939 N N . MET A 1 115 ? -2.093 1.176 -8.195 1.00 97.25 115 MET A N 1
ATOM 940 C CA . MET A 1 115 ? -1.066 2.018 -8.791 1.00 97.25 115 MET A CA 1
ATOM 941 C C . MET A 1 115 ? -1.787 3.139 -9.532 1.00 97.25 115 MET A C 1
ATOM 943 O O . MET A 1 115 ? -2.329 2.903 -10.611 1.00 97.25 115 MET A O 1
ATOM 947 N N . ASP A 1 116 ? -1.847 4.324 -8.936 1.00 95.00 116 ASP A N 1
ATOM 948 C CA . ASP A 1 116 ? -2.592 5.451 -9.497 1.00 95.00 116 ASP A CA 1
ATOM 949 C C . ASP A 1 116 ? -1.666 6.442 -10.209 1.00 95.00 116 ASP A C 1
ATOM 951 O O . ASP A 1 116 ? -0.490 6.575 -9.865 1.00 95.00 116 ASP A O 1
ATOM 955 N N . GLU A 1 117 ? -2.192 7.112 -11.230 1.00 93.25 117 GLU A N 1
ATOM 956 C CA . GLU A 1 117 ? -1.457 8.017 -12.115 1.00 93.25 117 GLU A CA 1
ATOM 957 C C . GLU A 1 117 ? -0.185 7.373 -12.707 1.00 93.25 117 GLU A C 1
ATOM 959 O O . GLU A 1 117 ? 0.906 7.959 -12.707 1.00 93.25 117 GLU A O 1
ATOM 964 N N . THR A 1 118 ? -0.302 6.140 -13.225 1.00 91.44 118 THR A N 1
ATOM 965 C CA . THR A 1 118 ? 0.857 5.328 -13.655 1.00 91.44 118 THR A CA 1
ATOM 966 C C . THR A 1 118 ? 1.714 5.984 -14.739 1.00 91.44 118 THR A C 1
ATOM 968 O O . THR A 1 118 ? 2.909 5.700 -14.849 1.00 91.44 118 THR A O 1
ATOM 971 N N . GLN A 1 119 ? 1.153 6.905 -15.524 1.00 89.31 119 GLN A N 1
ATOM 972 C CA . GLN A 1 119 ? 1.903 7.689 -16.507 1.00 89.31 119 GLN A CA 1
ATOM 973 C C . GLN A 1 119 ? 2.998 8.564 -15.869 1.00 89.31 119 GLN A C 1
ATOM 975 O O . GLN A 1 119 ? 3.967 8.911 -16.539 1.00 89.31 119 GLN A O 1
ATOM 980 N N . LEU A 1 120 ? 2.900 8.871 -14.570 1.00 91.19 120 LEU A N 1
ATOM 981 C CA . LEU A 1 120 ? 3.896 9.642 -13.816 1.00 91.19 120 LEU A CA 1
ATOM 982 C C . LEU A 1 120 ? 4.855 8.765 -12.989 1.00 91.19 120 LEU A C 1
ATOM 984 O O . LEU A 1 120 ? 5.745 9.289 -12.322 1.00 91.19 120 LEU A O 1
ATOM 988 N N . MET A 1 121 ? 4.699 7.438 -13.010 1.00 90.69 121 MET A N 1
ATOM 989 C CA . MET A 1 121 ? 5.461 6.529 -12.142 1.00 90.69 121 MET A CA 1
ATOM 990 C C . MET A 1 121 ? 6.803 6.061 -12.728 1.00 90.69 121 MET A C 1
ATOM 992 O O . MET A 1 121 ? 7.630 5.507 -12.005 1.00 90.69 121 MET A O 1
ATOM 996 N N . GLY A 1 122 ? 7.072 6.276 -14.021 1.00 90.00 122 GLY A N 1
ATOM 997 C CA . GLY A 1 122 ? 8.284 5.738 -14.659 1.00 90.00 122 GLY A CA 1
ATOM 998 C C . GLY A 1 122 ? 8.435 4.235 -14.374 1.00 90.00 122 GLY A C 1
ATOM 999 O O . GLY A 1 122 ? 7.429 3.528 -14.364 1.00 90.00 122 GLY A O 1
ATOM 1000 N N . VAL A 1 123 ? 9.649 3.772 -14.053 1.00 91.31 123 VAL A N 1
ATOM 1001 C CA . VAL A 1 123 ? 9.976 2.348 -13.790 1.00 91.31 123 VAL A CA 1
ATOM 1002 C C . VAL A 1 123 ? 9.159 1.674 -12.673 1.00 91.31 123 VAL A C 1
ATOM 1004 O O . VAL A 1 123 ? 9.200 0.449 -12.520 1.00 91.31 123 VAL A O 1
ATOM 1007 N N . GLY A 1 124 ? 8.434 2.453 -11.862 1.00 92.62 124 GLY A N 1
ATOM 1008 C CA . GLY A 1 124 ? 7.537 1.926 -10.836 1.00 92.62 124 GLY A CA 1
ATOM 1009 C C . GLY A 1 124 ? 6.416 1.062 -11.419 1.00 92.62 124 GLY A C 1
ATOM 1010 O O . GLY A 1 124 ? 6.018 0.080 -10.792 1.00 92.62 124 GLY A O 1
ATOM 1011 N N . VAL A 1 125 ? 5.968 1.362 -12.644 1.00 92.81 125 VAL A N 1
ATOM 1012 C CA . VAL A 1 125 ? 4.926 0.590 -13.339 1.00 92.81 125 VAL A CA 1
ATOM 1013 C C . VAL A 1 125 ? 5.425 -0.814 -13.662 1.00 92.81 125 VAL A C 1
ATOM 1015 O O . VAL A 1 125 ? 4.848 -1.789 -13.188 1.00 92.81 125 VAL A O 1
ATOM 1018 N N . GLU A 1 126 ? 6.543 -0.926 -14.373 1.00 94.12 126 GLU A N 1
ATOM 1019 C CA . GLU A 1 126 ? 7.162 -2.197 -14.758 1.00 94.12 126 GLU A CA 1
ATOM 1020 C C . GLU A 1 126 ? 7.526 -3.021 -13.514 1.00 94.12 126 GLU A C 1
ATOM 1022 O O . GLU A 1 126 ? 7.310 -4.231 -13.467 1.00 94.12 126 GLU A O 1
ATOM 1027 N N . THR A 1 127 ? 8.019 -2.360 -12.461 1.00 95.12 127 THR A N 1
ATOM 1028 C CA . THR A 1 127 ? 8.318 -3.011 -11.176 1.00 95.12 127 THR A CA 1
ATOM 1029 C C . THR A 1 127 ? 7.062 -3.609 -10.542 1.00 95.12 127 THR A C 1
ATOM 1031 O O . THR A 1 127 ? 7.092 -4.741 -10.060 1.00 95.12 127 THR A O 1
ATOM 1034 N N . SER A 1 128 ? 5.953 -2.864 -10.536 1.00 95.56 128 SER A N 1
ATOM 1035 C CA . SER A 1 128 ? 4.686 -3.345 -9.980 1.00 95.56 128 SER A CA 1
ATOM 1036 C C . SER A 1 128 ? 4.081 -4.490 -10.798 1.00 95.56 128 SER A C 1
ATOM 1038 O O . SER A 1 128 ? 3.627 -5.463 -10.202 1.00 95.56 128 SER A O 1
ATOM 1040 N N . ALA A 1 129 ? 4.163 -4.432 -12.133 1.00 94.62 129 ALA A N 1
ATOM 1041 C CA . ALA A 1 129 ? 3.755 -5.516 -13.028 1.00 94.62 129 ALA A CA 1
ATOM 1042 C C . ALA A 1 129 ? 4.577 -6.783 -12.778 1.00 94.62 129 ALA A C 1
ATOM 1044 O O . ALA A 1 129 ? 4.028 -7.862 -12.581 1.00 94.62 129 ALA A O 1
ATOM 1045 N N . GLN A 1 130 ? 5.896 -6.646 -12.660 1.00 95.31 130 GLN A N 1
ATOM 1046 C CA . GLN A 1 130 ? 6.777 -7.766 -12.354 1.00 95.31 130 GLN A CA 1
ATOM 1047 C C . GLN A 1 130 ? 6.475 -8.402 -10.987 1.00 95.31 130 GLN A C 1
ATOM 1049 O O . GLN A 1 130 ? 6.443 -9.627 -10.866 1.00 95.31 130 GLN A O 1
ATOM 1054 N N . LEU A 1 131 ? 6.249 -7.582 -9.955 1.00 95.19 131 LEU A N 1
ATOM 1055 C CA . LEU A 1 131 ? 5.846 -8.062 -8.631 1.00 95.19 131 LEU A CA 1
ATOM 1056 C C . LEU A 1 131 ? 4.510 -8.810 -8.685 1.00 95.19 131 LEU A C 1
ATOM 1058 O O . LEU A 1 131 ? 4.358 -9.841 -8.032 1.00 95.19 131 LEU A O 1
ATOM 1062 N N . ASP A 1 132 ? 3.563 -8.316 -9.476 1.00 95.00 132 ASP A N 1
ATOM 1063 C CA . ASP A 1 132 ? 2.279 -8.971 -9.693 1.00 95.00 132 ASP A CA 1
ATOM 1064 C C . ASP A 1 132 ? 2.424 -10.325 -10.394 1.00 95.00 132 ASP A C 1
ATOM 1066 O O . ASP A 1 132 ? 1.894 -11.332 -9.918 1.00 95.00 132 ASP A O 1
ATOM 1070 N N . GLY A 1 133 ? 3.255 -10.390 -11.434 1.00 92.88 133 GLY A N 1
ATOM 1071 C CA . GLY A 1 133 ? 3.640 -11.640 -12.085 1.00 92.88 133 GLY A CA 1
ATOM 1072 C C . GLY A 1 133 ? 4.264 -12.646 -11.113 1.00 92.88 133 GLY A C 1
ATOM 1073 O O . GLY A 1 133 ? 3.900 -13.823 -11.106 1.00 92.88 133 GLY A O 1
ATOM 1074 N N . PHE A 1 134 ? 5.148 -12.194 -10.217 1.00 93.06 134 PHE A N 1
ATOM 1075 C CA . PHE A 1 134 ? 5.715 -13.057 -9.178 1.00 93.06 134 PHE A CA 1
ATOM 1076 C C . PHE A 1 134 ? 4.666 -13.588 -8.202 1.00 93.06 134 PHE A C 1
ATOM 1078 O O . PHE A 1 134 ? 4.725 -14.765 -7.850 1.00 93.06 134 PHE A O 1
ATOM 1085 N N . ARG A 1 135 ? 3.691 -12.771 -7.787 1.00 93.38 135 ARG A N 1
ATOM 1086 C CA . ARG A 1 135 ? 2.605 -13.229 -6.906 1.00 93.38 135 ARG A CA 1
ATOM 1087 C C . ARG A 1 135 ? 1.716 -14.269 -7.583 1.00 93.38 135 ARG A C 1
ATOM 1089 O O . ARG A 1 135 ? 1.330 -15.236 -6.933 1.00 93.38 135 ARG A O 1
ATOM 1096 N N . HIS A 1 136 ? 1.466 -14.130 -8.884 1.00 89.12 136 HIS A N 1
ATOM 1097 C CA . HIS A 1 136 ? 0.757 -15.140 -9.669 1.00 89.12 136 HIS A CA 1
ATOM 1098 C C . HIS A 1 136 ? 1.555 -16.448 -9.792 1.00 89.12 136 HIS A C 1
ATOM 1100 O O . HIS A 1 136 ? 1.017 -17.529 -9.538 1.00 89.12 136 HIS A O 1
ATOM 1106 N N . LYS A 1 137 ? 2.853 -16.368 -10.116 1.00 88.50 137 LYS A N 1
ATOM 1107 C CA . LYS A 1 137 ? 3.731 -17.548 -10.228 1.00 88.50 137 LYS A CA 1
ATOM 1108 C C . LYS A 1 137 ? 3.948 -18.261 -8.895 1.00 88.50 137 LYS A C 1
ATOM 1110 O O . LYS A 1 137 ? 4.063 -19.480 -8.870 1.00 88.50 137 LYS A O 1
ATOM 1115 N N . ALA A 1 138 ? 3.985 -17.514 -7.797 1.00 87.44 138 ALA A N 1
ATOM 1116 C CA . ALA A 1 138 ? 4.138 -18.033 -6.443 1.00 87.44 138 ALA A CA 1
ATOM 1117 C C . ALA A 1 138 ? 2.790 -18.190 -5.718 1.00 87.44 138 ALA A C 1
ATOM 1119 O O . ALA A 1 138 ? 2.755 -18.107 -4.491 1.00 87.44 138 ALA A O 1
ATOM 1120 N N . SER A 1 139 ? 1.689 -18.404 -6.445 1.00 84.25 139 SER A N 1
ATOM 1121 C CA . SER A 1 139 ? 0.328 -18.442 -5.884 1.00 84.25 139 SER A CA 1
ATOM 1122 C C . SER A 1 139 ? 0.157 -19.429 -4.721 1.00 84.25 139 SER A C 1
ATOM 1124 O O . SER A 1 139 ? -0.548 -19.111 -3.767 1.00 84.25 139 SER A O 1
ATOM 1126 N N . ASP A 1 140 ? 0.872 -20.558 -4.724 1.00 85.94 140 ASP A N 1
ATOM 1127 C CA . ASP A 1 140 ? 0.882 -21.520 -3.608 1.00 85.94 140 ASP A CA 1
ATOM 1128 C C . ASP A 1 140 ? 1.531 -20.973 -2.321 1.00 85.94 140 ASP A C 1
ATOM 1130 O O . ASP A 1 140 ? 1.257 -21.451 -1.221 1.00 85.94 140 ASP A O 1
ATOM 1134 N N . SER A 1 141 ? 2.405 -19.972 -2.449 1.00 85.81 141 SER A N 1
ATOM 1135 C CA . SER A 1 141 ? 3.084 -19.300 -1.332 1.00 85.81 141 SER A CA 1
ATOM 1136 C C . SER A 1 141 ? 2.357 -18.039 -0.857 1.00 85.81 141 SER A C 1
ATOM 1138 O O . SER A 1 141 ? 2.645 -17.553 0.238 1.00 85.81 141 SER A O 1
ATOM 1140 N N . VAL A 1 142 ? 1.442 -17.487 -1.665 1.00 85.44 142 VAL A N 1
ATOM 1141 C CA . VAL A 1 142 ? 0.702 -16.266 -1.328 1.00 85.44 142 VAL A CA 1
ATOM 1142 C C . VAL A 1 142 ? -0.493 -16.605 -0.439 1.00 85.44 142 VAL A C 1
ATOM 1144 O O . VAL A 1 142 ? -1.339 -17.444 -0.748 1.00 85.44 142 VAL A O 1
ATOM 1147 N N . VAL A 1 143 ? -0.587 -15.915 0.693 1.00 88.50 143 VAL A N 1
ATOM 1148 C CA . VAL A 1 143 ? -1.714 -16.012 1.619 1.00 88.50 143 VAL A CA 1
ATOM 1149 C C . VAL A 1 143 ? -2.758 -14.959 1.254 1.00 88.50 143 VAL A C 1
ATOM 1151 O O . VAL A 1 143 ? -2.488 -13.760 1.282 1.00 88.50 143 VAL A O 1
ATOM 1154 N N . GLY A 1 144 ? -3.978 -15.408 0.956 1.00 87.06 144 GLY A N 1
ATOM 1155 C CA . GLY A 1 144 ? -5.060 -14.524 0.508 1.00 87.06 144 GLY A CA 1
ATOM 1156 C C . GLY A 1 144 ? -4.912 -14.123 -0.962 1.00 87.06 144 GLY A C 1
ATOM 1157 O O . GLY A 1 144 ? -4.161 -14.745 -1.706 1.00 87.06 144 GLY A O 1
ATOM 1158 N N . SER A 1 145 ? -5.660 -13.112 -1.396 1.00 90.19 145 SER A N 1
ATOM 1159 C CA . SER A 1 145 ? -5.550 -12.543 -2.746 1.00 90.19 145 SER A CA 1
ATOM 1160 C C . SER A 1 145 ? -4.706 -11.275 -2.712 1.00 90.19 145 SER A C 1
ATOM 1162 O O . SER A 1 145 ? -4.877 -10.460 -1.805 1.00 90.19 145 SER A O 1
ATOM 1164 N N . CYS A 1 146 ? -3.832 -11.086 -3.702 1.00 94.00 146 CYS A N 1
ATOM 1165 C CA . CYS A 1 146 ? -2.990 -9.893 -3.790 1.00 94.00 146 CYS A CA 1
ATOM 1166 C C . CYS A 1 146 ? -2.929 -9.293 -5.213 1.00 94.00 146 CYS A C 1
ATOM 1168 O O . CYS A 1 146 ? -1.859 -9.298 -5.832 1.00 94.00 146 CYS A O 1
ATOM 1170 N N . PRO A 1 147 ? -4.080 -8.866 -5.770 1.00 93.38 147 PRO A N 1
ATOM 1171 C CA . PRO A 1 147 ? -4.146 -8.290 -7.11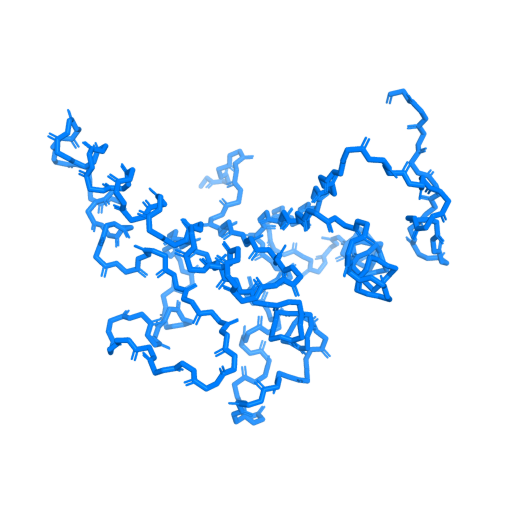1 1.00 93.38 147 PRO A CA 1
ATOM 1172 C C . PRO A 1 147 ? -3.596 -6.857 -7.159 1.00 93.38 147 PRO A C 1
ATOM 1174 O O . PRO A 1 147 ? -3.642 -6.130 -6.162 1.00 93.38 147 PRO A O 1
ATOM 1177 N N . THR A 1 148 ? -3.157 -6.435 -8.346 1.00 95.88 148 THR A N 1
ATOM 1178 C CA . THR A 1 148 ? -2.779 -5.045 -8.652 1.00 95.88 148 THR A CA 1
ATOM 1179 C C . THR A 1 148 ? -3.709 -4.444 -9.689 1.00 95.88 148 THR A C 1
ATOM 1181 O O . THR A 1 148 ? -3.984 -5.057 -10.716 1.00 95.88 148 THR A O 1
ATOM 1184 N N . TRP A 1 149 ? -4.161 -3.220 -9.442 1.00 95.62 149 TRP A N 1
ATOM 1185 C CA . TRP A 1 149 ? -4.871 -2.387 -10.402 1.00 95.62 149 TRP A CA 1
ATOM 1186 C C . TRP A 1 149 ? -3.990 -1.218 -10.820 1.00 95.62 149 TRP A C 1
ATOM 1188 O O . TRP A 1 149 ? -3.462 -0.498 -9.974 1.00 95.62 149 TRP A O 1
ATOM 1198 N N . TRP A 1 150 ? -3.857 -1.022 -12.128 1.00 94.50 150 TRP A N 1
ATOM 1199 C CA . TRP A 1 150 ? -3.154 0.112 -12.720 1.00 94.50 150 TRP A CA 1
ATOM 1200 C C . TRP A 1 150 ? -4.175 1.111 -13.248 1.00 94.50 150 TRP A C 1
ATOM 1202 O O . TRP A 1 150 ? -4.919 0.808 -14.180 1.00 94.50 150 TRP A O 1
ATOM 1212 N N . MET A 1 151 ? -4.227 2.290 -12.637 1.00 92.19 151 MET A N 1
ATOM 1213 C CA . MET A 1 151 ? -5.145 3.363 -13.001 1.00 92.19 151 MET A CA 1
ATOM 1214 C C . MET A 1 151 ? -4.393 4.448 -13.770 1.00 92.19 151 MET A C 1
ATOM 1216 O O . MET A 1 151 ? -3.387 4.985 -13.308 1.00 92.19 151 MET A O 1
ATOM 1220 N N . SER A 1 152 ? -4.872 4.760 -14.972 1.00 85.81 152 SER A N 1
ATOM 1221 C CA . SER A 1 152 ? -4.295 5.810 -15.807 1.00 85.81 152 SER A CA 1
ATOM 1222 C C . SER A 1 152 ? -5.306 6.342 -16.806 1.00 85.81 152 SER A C 1
ATOM 1224 O O . SER A 1 152 ? -6.117 5.591 -17.346 1.00 85.81 152 SER A O 1
ATOM 1226 N N . ALA A 1 153 ? -5.203 7.636 -17.101 1.00 81.12 153 ALA A N 1
ATOM 1227 C CA . ALA A 1 153 ? -5.931 8.258 -18.200 1.00 81.12 153 ALA A CA 1
ATOM 1228 C C . ALA A 1 153 ? -5.364 7.879 -19.583 1.00 81.12 153 ALA A C 1
ATOM 1230 O O . ALA A 1 153 ? -6.068 7.989 -20.585 1.00 81.12 153 ALA A O 1
ATOM 1231 N N . THR A 1 154 ? -4.098 7.455 -19.657 1.00 78.00 154 THR A N 1
ATOM 1232 C CA . THR A 1 154 ? -3.365 7.234 -20.916 1.00 78.00 154 THR A CA 1
ATOM 1233 C C . THR A 1 154 ? -2.465 6.000 -20.830 1.00 78.00 154 THR A C 1
ATOM 1235 O O . THR A 1 154 ? -1.277 6.071 -21.144 1.00 78.00 154 THR A O 1
ATOM 1238 N N . LEU A 1 155 ? -2.990 4.874 -20.338 1.00 67.19 155 LEU A N 1
ATOM 1239 C CA . LEU A 1 155 ? -2.169 3.689 -20.092 1.00 67.19 155 LEU A CA 1
ATOM 1240 C C . LEU A 1 155 ? -1.556 3.138 -21.391 1.00 67.19 155 LEU A C 1
ATOM 1242 O O . LEU A 1 155 ? -2.266 2.676 -22.283 1.00 67.19 155 LEU A O 1
ATOM 1246 N N . GLU A 1 156 ? -0.228 3.091 -21.455 1.00 73.94 156 GLU A N 1
ATOM 1247 C CA . GLU A 1 156 ? 0.499 2.312 -22.458 1.00 73.94 156 GLU A CA 1
ATOM 1248 C C . GLU A 1 156 ? 0.596 0.857 -21.979 1.00 73.94 156 GLU A C 1
ATOM 1250 O O . GLU A 1 156 ? 1.501 0.499 -21.225 1.00 73.94 156 GLU A O 1
ATOM 1255 N N . ALA A 1 157 ? -0.349 0.006 -22.398 1.00 75.00 157 ALA A N 1
ATOM 1256 C CA . ALA A 1 157 ? -0.445 -1.396 -21.960 1.00 75.00 157 ALA A CA 1
ATOM 1257 C C . ALA A 1 157 ? 0.845 -2.217 -22.174 1.00 75.00 157 ALA A C 1
ATOM 1259 O O . ALA A 1 157 ? 1.075 -3.203 -21.477 1.00 75.00 157 ALA A O 1
ATOM 1260 N N . GLU A 1 158 ? 1.709 -1.806 -23.106 1.00 76.56 158 GLU A N 1
ATOM 1261 C CA . GLU A 1 158 ? 3.022 -2.420 -23.340 1.00 76.56 158 GLU A CA 1
ATOM 1262 C C . GLU A 1 158 ? 3.942 -2.333 -22.119 1.00 76.56 158 GLU A C 1
ATOM 1264 O O . GLU A 1 158 ? 4.722 -3.249 -21.877 1.00 76.56 158 GLU A O 1
ATOM 1269 N N . ARG A 1 159 ? 3.809 -1.289 -21.296 1.00 79.75 159 ARG A N 1
ATOM 1270 C CA . ARG A 1 159 ? 4.611 -1.111 -20.077 1.00 79.75 159 ARG A CA 1
ATOM 1271 C C . ARG A 1 159 ? 4.246 -2.091 -18.963 1.00 79.75 159 ARG A C 1
ATOM 1273 O O . ARG A 1 159 ? 5.026 -2.288 -18.037 1.00 79.75 159 ARG A O 1
ATOM 1280 N N . LEU A 1 160 ? 3.070 -2.714 -19.048 1.00 82.06 160 LEU A N 1
ATOM 1281 C CA . LEU A 1 160 ? 2.682 -3.802 -18.153 1.00 82.06 160 LEU A CA 1
ATOM 1282 C C . LEU A 1 160 ? 3.236 -5.153 -18.610 1.00 82.06 160 LEU A C 1
ATOM 1284 O O . LEU A 1 160 ? 3.179 -6.108 -17.845 1.00 82.06 160 LEU A O 1
ATOM 1288 N N . ALA A 1 161 ? 3.774 -5.262 -19.827 1.00 82.19 161 ALA A N 1
ATOM 1289 C CA . ALA A 1 161 ? 4.377 -6.499 -20.294 1.00 82.19 161 ALA A CA 1
ATOM 1290 C C . ALA A 1 161 ? 5.790 -6.654 -19.706 1.00 82.19 161 ALA A C 1
ATOM 1292 O O . ALA A 1 161 ? 6.728 -5.951 -20.082 1.00 82.19 161 ALA A O 1
ATOM 1293 N N . THR A 1 162 ? 5.953 -7.611 -18.800 1.00 81.94 162 THR A N 1
ATOM 1294 C CA . THR A 1 162 ? 7.240 -8.026 -18.239 1.00 81.94 162 THR A CA 1
ATOM 1295 C C . THR A 1 162 ? 7.458 -9.528 -18.439 1.00 81.94 162 THR A C 1
ATOM 1297 O O . THR A 1 162 ? 6.581 -10.249 -18.914 1.00 81.94 162 THR A O 1
ATOM 1300 N N . ILE A 1 163 ? 8.647 -10.028 -18.081 1.00 77.56 163 ILE A N 1
ATOM 1301 C CA . ILE A 1 163 ? 9.009 -11.452 -18.226 1.00 77.56 163 ILE A CA 1
ATOM 1302 C C . ILE A 1 163 ? 8.023 -12.361 -17.476 1.00 77.56 163 ILE A C 1
ATOM 1304 O O . ILE A 1 163 ? 7.707 -13.466 -17.926 1.00 77.56 163 ILE A O 1
ATOM 1308 N N . ASP A 1 164 ? 7.544 -11.902 -16.321 1.00 83.50 164 ASP A N 1
ATOM 1309 C CA . ASP A 1 164 ? 6.671 -12.676 -15.444 1.00 83.50 164 ASP A CA 1
ATOM 1310 C C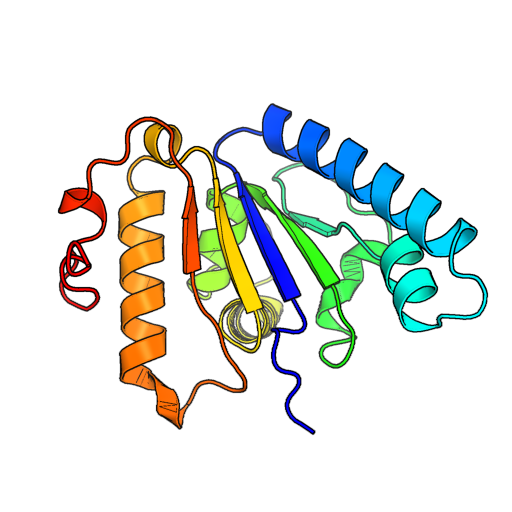 . ASP A 1 164 ? 5.214 -12.195 -15.453 1.00 83.50 164 ASP A C 1
ATOM 1312 O O . ASP A 1 164 ? 4.363 -12.898 -14.915 1.00 83.50 164 ASP A O 1
ATOM 1316 N N . HIS A 1 165 ? 4.925 -11.064 -16.101 1.00 83.44 165 HIS A N 1
ATOM 1317 C CA . HIS A 1 165 ? 3.585 -10.518 -16.294 1.00 83.44 165 HIS A CA 1
ATOM 1318 C C . HIS A 1 165 ? 3.367 -10.247 -17.792 1.00 83.44 165 HIS A C 1
ATOM 1320 O O . HIS A 1 165 ? 3.713 -9.171 -18.282 1.00 83.44 165 HIS A O 1
ATOM 1326 N N . PRO A 1 166 ? 2.860 -11.227 -18.566 1.00 77.69 166 PRO A N 1
ATOM 1327 C CA . PRO A 1 166 ? 2.593 -11.011 -19.9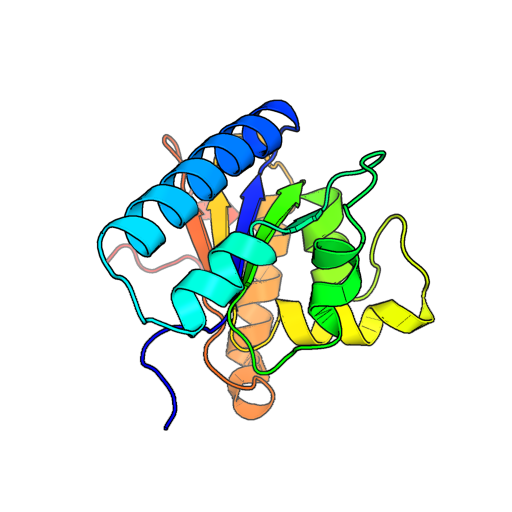82 1.00 77.69 166 PRO A CA 1
ATOM 1328 C C . PRO A 1 166 ? 1.557 -9.897 -20.161 1.00 77.69 166 PRO A C 1
ATOM 1330 O O . PRO A 1 166 ? 0.813 -9.565 -19.237 1.00 77.69 166 PRO A O 1
ATOM 1333 N N . ARG A 1 167 ? 1.511 -9.310 -21.361 1.00 72.56 167 ARG A N 1
ATOM 1334 C CA . ARG A 1 167 ? 0.533 -8.269 -21.692 1.00 72.56 167 ARG A CA 1
ATOM 1335 C C . ARG A 1 167 ? -0.879 -8.745 -21.292 1.00 72.56 167 ARG A C 1
ATOM 1337 O O . ARG A 1 167 ? -1.238 -9.853 -21.692 1.00 72.56 167 ARG A O 1
ATOM 1344 N N . PRO A 1 168 ? -1.655 -7.940 -20.540 1.00 64.69 168 PRO A N 1
ATOM 1345 C CA . PRO A 1 168 ? -3.047 -8.265 -20.253 1.00 64.69 168 PRO A CA 1
ATOM 1346 C C . PRO A 1 168 ? -3.801 -8.486 -21.564 1.00 64.69 168 PRO A C 1
ATOM 1348 O O . PRO A 1 168 ? -3.612 -7.706 -22.508 1.00 64.69 168 PRO A O 1
ATOM 1351 N N . ASP A 1 169 ? -4.611 -9.543 -21.632 1.00 63.09 169 ASP A N 1
ATOM 1352 C CA . ASP A 1 169 ? -5.511 -9.732 -22.770 1.00 63.09 169 ASP A CA 1
ATOM 1353 C C . ASP A 1 169 ? -6.447 -8.508 -22.845 1.00 63.09 169 ASP A C 1
ATOM 1355 O O . ASP A 1 169 ? -6.828 -7.988 -21.792 1.00 63.09 169 ASP A O 1
ATOM 1359 N N . PRO A 1 170 ? -6.784 -7.981 -24.034 1.00 56.31 170 PRO A N 1
ATOM 1360 C CA . PRO A 1 170 ? -7.629 -6.791 -24.157 1.00 56.31 170 PRO A CA 1
ATOM 1361 C C . PRO A 1 170 ? -9.082 -6.970 -23.682 1.00 56.31 170 PRO A C 1
ATOM 1363 O O . PRO A 1 170 ? -9.840 -6.003 -23.774 1.00 56.31 170 PRO A O 1
ATOM 1366 N N . ASP A 1 171 ? -9.455 -8.170 -23.225 1.00 44.22 171 ASP A N 1
ATOM 1367 C CA . ASP A 1 171 ? -10.831 -8.618 -22.987 1.00 44.22 171 ASP A CA 1
ATOM 1368 C C . ASP A 1 171 ? -11.216 -8.650 -21.496 1.00 44.22 171 ASP A C 1
ATOM 1370 O O . ASP A 1 171 ? -10.524 -9.324 -20.694 1.00 44.22 171 ASP A O 1
#

Radius of gyration: 15.94 Å; chains: 1; bounding box: 40×38×41 Å

pLDDT: mean 89.89, std 10.21, range [44.22, 98.31]